Protein AF-A0A9E8A5S6-F1 (afdb_monomer_lite)

Foldseek 3Di:
DQPDPLDDDDDDQLVVQVSSLVVVCVVVVVCPPPGDQDGDDDDADAWPVRDWDFDDDPNDTDTDHPNVPCVPCVVVNVVVSVVVVVCVVVVNDPPDDPDDDDDDDDDDDDDDDDRHDD

pLDDT: mean 71.26, std 20.9, range [26.67, 94.56]

Secondary structure (DSSP, 8-state):
--S---SSS---HHHHHHHHHHHHHTT-GGGTT---S----------TT---EEEEETTEEEEE--TT-HHHHHHHHHHHHHHHHHHHHHT----S----------------------

InterPro domains:
  IPR036188 FAD/NAD(P)-binding domain superfamily [G3DSA:3.50.50.60] (48-79)

Sequence (118 aa):
MFGCRPGTFSLPEHEAAPRLLAMMLKVWPQLAGYKFKHCWSGEGGMTADKVAHMGKRGGIDFAISCNGNSVALITYLGHQSALKLLASRIGLPAEKWSSVREAFSLGGCRHGAEEAQA

Structure (mmCIF, N/CA/C/O backbone):
data_AF-A0A9E8A5S6-F1
#
_entry.id   AF-A0A9E8A5S6-F1
#
loop_
_atom_site.group_PDB
_atom_site.id
_atom_site.type_symbol
_atom_site.label_atom_id
_atom_site.label_alt_id
_atom_site.label_comp_id
_atom_site.label_asym_id
_atom_site.label_entity_id
_atom_site.label_seq_id
_atom_site.pdbx_PDB_ins_code
_atom_site.Cartn_x
_atom_site.Cartn_y
_atom_site.Cartn_z
_atom_site.occupancy
_atom_site.B_iso_or_equiv
_atom_site.auth_seq_id
_atom_site.auth_comp_id
_atom_site.auth_as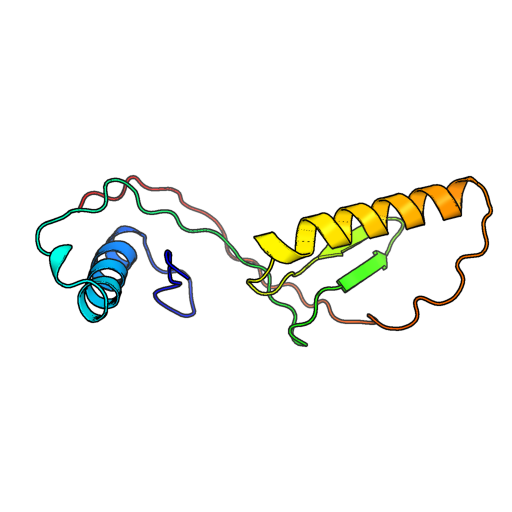ym_id
_atom_site.auth_atom_id
_atom_site.pdbx_PDB_model_num
ATOM 1 N N . MET A 1 1 ? -9.875 -8.473 2.470 1.00 46.12 1 MET A N 1
ATOM 2 C CA . MET A 1 1 ? -8.565 -7.864 2.779 1.00 46.12 1 MET A CA 1
ATOM 3 C C . MET A 1 1 ? -8.719 -7.099 4.087 1.00 46.12 1 MET A C 1
ATOM 5 O O . MET A 1 1 ? -9.701 -6.378 4.222 1.00 46.12 1 MET A O 1
ATOM 9 N N . PHE A 1 2 ? -7.838 -7.320 5.061 1.00 57.25 2 PHE A N 1
ATOM 10 C CA . PHE A 1 2 ? -7.830 -6.598 6.339 1.00 57.25 2 PHE A CA 1
ATOM 11 C C . PHE A 1 2 ? -7.035 -5.300 6.160 1.00 57.25 2 PHE A C 1
ATOM 13 O O . PHE A 1 2 ? -6.019 -5.326 5.473 1.00 57.25 2 PHE A O 1
ATOM 20 N N . GLY A 1 3 ? -7.510 -4.184 6.716 1.00 61.53 3 GLY A N 1
ATOM 21 C CA . GL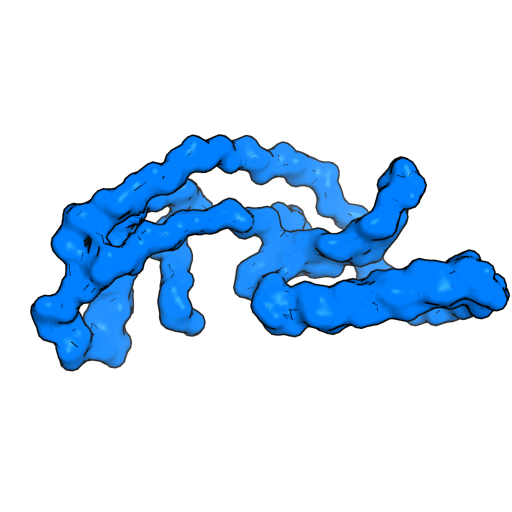Y A 1 3 ? -7.062 -2.837 6.316 1.00 61.53 3 GLY A CA 1
ATOM 22 C C . GLY A 1 3 ? -7.999 -2.188 5.291 1.00 61.53 3 GLY A C 1
ATOM 23 O O . GLY A 1 3 ? -7.556 -1.611 4.306 1.00 61.53 3 GLY A O 1
ATOM 24 N N . CYS A 1 4 ? -9.310 -2.365 5.492 1.00 68.19 4 CYS A N 1
ATOM 25 C CA . CYS A 1 4 ? -10.372 -1.820 4.646 1.00 68.19 4 CYS A CA 1
ATOM 26 C C . CYS A 1 4 ? -10.192 -0.313 4.399 1.00 68.19 4 CYS A C 1
ATOM 28 O O . CYS A 1 4 ? -9.597 0.401 5.197 1.00 68.19 4 CYS A O 1
ATOM 30 N N . ARG A 1 5 ? -10.766 0.178 3.304 1.00 75.81 5 ARG A N 1
ATOM 31 C CA . ARG A 1 5 ? -10.915 1.604 3.031 1.00 75.81 5 ARG A CA 1
ATOM 32 C C . ARG A 1 5 ? -12.285 2.041 3.575 1.00 75.81 5 ARG A C 1
ATOM 34 O O . ARG A 1 5 ? -13.291 1.769 2.917 1.00 75.81 5 ARG A O 1
ATOM 41 N N . PRO A 1 6 ? -12.368 2.655 4.773 1.00 79.50 6 PRO A N 1
ATOM 42 C CA . PRO A 1 6 ? -13.634 2.820 5.495 1.00 79.50 6 PRO A CA 1
ATOM 43 C C . PRO A 1 6 ? -14.592 3.839 4.850 1.00 79.50 6 PRO A C 1
ATOM 45 O O . PRO A 1 6 ? -15.746 3.936 5.263 1.00 79.50 6 PRO A O 1
ATOM 48 N N . GLY A 1 7 ? -14.146 4.575 3.828 1.00 74.94 7 GLY A N 1
ATOM 49 C CA . GLY A 1 7 ? -14.962 5.489 3.024 1.00 74.94 7 GLY A CA 1
ATOM 50 C C . GLY A 1 7 ? -14.304 5.798 1.680 1.00 74.94 7 GLY A C 1
ATOM 51 O O . GLY A 1 7 ? -13.117 5.548 1.540 1.00 74.94 7 GLY A O 1
ATOM 52 N N . THR A 1 8 ? -15.070 6.301 0.691 1.00 70.81 8 THR A N 1
ATOM 53 C CA . THR A 1 8 ? -14.682 6.645 -0.716 1.00 70.81 8 THR A CA 1
ATOM 54 C C . THR A 1 8 ? -13.716 7.800 -0.883 1.00 70.81 8 THR A C 1
ATOM 56 O O . THR A 1 8 ? -12.906 7.793 -1.805 1.00 70.81 8 THR A O 1
ATOM 59 N N . PHE A 1 9 ? -13.715 8.710 0.068 1.00 76.19 9 PHE A N 1
ATOM 60 C CA . PHE A 1 9 ? -12.863 9.882 0.037 1.00 76.19 9 PHE A CA 1
ATOM 61 C C . PHE A 1 9 ? -11.952 9.896 1.252 1.00 76.19 9 PHE A C 1
ATOM 63 O O . PHE A 1 9 ? -12.083 9.044 2.137 1.00 76.19 9 PHE A O 1
ATOM 70 N N . SER A 1 10 ? -11.020 10.846 1.247 1.00 78.25 10 SER A N 1
ATOM 71 C CA . SER A 1 10 ? -10.120 11.058 2.369 1.00 78.25 10 SER A CA 1
ATOM 72 C C . SER A 1 10 ? -10.933 11.259 3.648 1.00 78.25 10 SER A C 1
ATOM 74 O O . SER A 1 10 ? -11.929 11.986 3.661 1.00 78.25 10 SER A O 1
ATOM 76 N N . LEU A 1 11 ? -10.542 10.533 4.688 1.00 83.31 11 LEU A N 1
ATOM 77 C CA . LEU A 1 11 ? -11.189 10.517 5.987 1.00 83.31 11 LEU A CA 1
ATOM 78 C C . LEU A 1 11 ? -10.076 10.641 7.031 1.00 83.31 11 LEU A C 1
ATOM 80 O O . LEU A 1 11 ? -9.142 9.837 6.962 1.00 83.31 11 LEU A O 1
ATOM 84 N N . PRO A 1 12 ? -10.170 11.588 7.981 1.00 87.62 12 PRO A N 1
ATOM 85 C CA . PRO A 1 12 ? -9.184 11.715 9.044 1.00 87.62 12 PRO A CA 1
ATOM 86 C C . PRO A 1 12 ? -9.008 10.402 9.810 1.00 87.62 12 PRO A C 1
ATOM 88 O O . PRO A 1 12 ? -9.972 9.676 10.064 1.00 87.62 12 PRO A O 1
ATOM 91 N N . GLU A 1 13 ? -7.782 10.098 10.220 1.00 88.12 13 GLU A N 1
ATOM 92 C CA . GLU A 1 13 ? -7.415 8.825 10.842 1.00 88.12 13 GLU A CA 1
ATOM 93 C C . GLU A 1 13 ? -8.195 8.567 12.138 1.00 88.12 13 GLU A C 1
ATOM 95 O O . GLU A 1 13 ? -8.625 7.438 12.391 1.00 88.12 13 GLU A O 1
ATOM 100 N N . HIS A 1 14 ? -8.441 9.621 12.922 1.00 87.94 14 HIS A N 1
ATOM 101 C CA . HIS A 1 14 ? -9.212 9.548 14.164 1.00 87.94 14 HIS A CA 1
ATOM 102 C C . HIS A 1 14 ? -10.688 9.173 13.930 1.00 87.94 14 HIS A C 1
ATOM 104 O O . HIS A 1 14 ? -11.306 8.538 14.781 1.00 87.94 14 HIS A O 1
ATOM 110 N N . GLU A 1 15 ? -11.249 9.491 12.759 1.00 89.31 15 GLU A N 1
ATOM 111 C CA . GLU A 1 15 ? -12.584 9.038 12.349 1.00 89.31 15 GLU A CA 1
ATOM 112 C C . GLU A 1 15 ? -12.553 7.670 11.654 1.00 89.31 15 GLU A C 1
ATOM 114 O O . GLU A 1 15 ? -13.516 6.898 11.724 1.00 89.31 15 GLU A O 1
ATOM 119 N N . ALA A 1 16 ? -11.457 7.356 10.960 1.00 88.94 16 ALA A N 1
ATOM 120 C CA . ALA A 1 16 ? -11.276 6.106 10.236 1.00 88.94 16 ALA A CA 1
ATOM 121 C C . ALA A 1 16 ? -11.131 4.910 11.183 1.00 88.94 16 ALA A C 1
ATOM 123 O O . ALA A 1 16 ? -11.774 3.878 10.969 1.00 88.94 16 ALA A O 1
ATOM 124 N N . ALA A 1 17 ? -10.337 5.049 12.247 1.00 89.19 17 ALA A N 1
ATOM 125 C CA . ALA A 1 17 ? -10.044 3.970 13.185 1.00 89.19 17 ALA A CA 1
ATOM 126 C C . ALA A 1 17 ? -11.309 3.369 13.848 1.00 89.19 17 ALA A C 1
ATOM 128 O O . ALA A 1 17 ? -11.486 2.148 13.767 1.00 89.19 17 ALA A O 1
ATOM 129 N N . PRO A 1 18 ? -12.258 4.153 14.403 1.00 89.69 18 PRO A N 1
ATOM 130 C CA . PRO A 1 18 ? -13.504 3.604 14.948 1.00 89.69 18 PRO A CA 1
ATOM 131 C C . PRO A 1 18 ? -14.360 2.883 13.899 1.00 89.69 18 PRO A C 1
ATOM 133 O O . PRO A 1 18 ? -14.932 1.825 14.173 1.00 89.69 18 PRO A O 1
ATOM 136 N N . ARG A 1 19 ? -14.426 3.414 12.669 1.00 90.19 19 ARG A N 1
ATOM 137 C CA . ARG A 1 19 ? -15.184 2.793 11.568 1.00 90.19 19 ARG A CA 1
ATOM 138 C C . ARG A 1 19 ? -14.574 1.459 11.152 1.00 90.19 19 ARG A C 1
ATOM 140 O O . ARG A 1 19 ? -15.309 0.500 10.916 1.00 90.19 19 ARG A O 1
ATOM 147 N N . LEU A 1 20 ? -13.246 1.382 11.094 1.00 89.56 20 LEU A N 1
ATOM 148 C CA . LEU A 1 20 ? -12.524 0.145 10.806 1.00 89.56 20 LEU A CA 1
ATOM 149 C C . LEU A 1 20 ? -12.774 -0.911 11.876 1.00 89.56 20 LEU A C 1
ATOM 151 O O . LEU A 1 20 ? -13.082 -2.052 11.530 1.00 89.56 20 LEU A O 1
ATOM 155 N N . LEU A 1 21 ? -12.727 -0.530 13.154 1.00 89.81 21 LEU A N 1
ATOM 156 C CA . LEU A 1 21 ? -13.007 -1.448 14.254 1.00 89.81 21 LEU A CA 1
ATOM 157 C C . LEU A 1 21 ? -14.441 -1.982 14.162 1.00 89.81 21 LEU A C 1
ATOM 159 O O . LEU A 1 21 ? -14.648 -3.191 14.219 1.00 89.81 21 LEU A O 1
ATOM 163 N N . ALA A 1 22 ? -15.425 -1.112 13.914 1.00 90.50 22 ALA A N 1
ATOM 164 C CA . ALA A 1 22 ? -16.819 -1.518 13.742 1.00 90.50 22 ALA A CA 1
ATOM 165 C C . ALA A 1 22 ? -17.021 -2.493 12.567 1.00 90.50 22 ALA A C 1
ATOM 167 O O . ALA A 1 22 ? -17.832 -3.414 12.657 1.00 90.50 22 ALA A O 1
ATOM 168 N N . MET A 1 23 ? -16.290 -2.323 11.460 1.00 90.12 23 MET A N 1
ATOM 169 C CA . MET A 1 23 ? -16.315 -3.272 10.341 1.00 90.12 23 MET A CA 1
ATOM 170 C C . MET A 1 23 ? -15.635 -4.599 10.693 1.00 90.12 23 MET A C 1
ATOM 172 O O . MET A 1 23 ? -16.146 -5.655 10.329 1.00 90.12 23 MET A O 1
ATOM 176 N N . MET A 1 24 ? -14.512 -4.560 11.412 1.00 90.50 24 MET A N 1
ATOM 177 C CA . MET A 1 24 ? -13.779 -5.759 11.822 1.00 90.50 24 MET A CA 1
ATOM 178 C C . MET A 1 24 ? -14.561 -6.590 12.835 1.00 90.50 24 MET A C 1
ATOM 180 O O . MET A 1 24 ? -14.601 -7.807 12.690 1.00 90.50 24 MET A O 1
ATOM 184 N N . LEU A 1 25 ? -15.254 -5.963 13.789 1.00 92.00 25 LEU A N 1
ATOM 185 C CA . LEU A 1 25 ? -16.078 -6.655 14.788 1.00 92.00 25 LEU A CA 1
ATOM 186 C C . LEU A 1 25 ? -17.242 -7.445 14.177 1.00 92.00 25 LEU A C 1
ATOM 188 O O . LEU A 1 25 ? -17.670 -8.436 14.762 1.00 92.00 25 LEU A O 1
ATOM 192 N N . LYS A 1 26 ? -17.722 -7.065 12.982 1.00 92.00 26 LYS A N 1
ATOM 193 C CA . LYS A 1 26 ? -18.731 -7.848 12.240 1.00 92.00 26 LYS A CA 1
ATOM 194 C C . LYS A 1 26 ? -18.212 -9.217 11.798 1.00 92.00 26 LYS A C 1
ATOM 196 O O . LYS A 1 26 ? -19.017 -10.105 11.545 1.00 92.00 26 LYS A O 1
ATOM 201 N N . VAL A 1 27 ? -16.895 -9.371 11.666 1.00 92.00 27 VAL A N 1
ATOM 202 C CA . VAL A 1 27 ? -16.250 -10.609 11.205 1.00 92.00 27 VAL A CA 1
ATOM 203 C C . VAL A 1 27 ? -15.484 -11.298 12.339 1.00 92.00 27 VAL A C 1
ATOM 205 O O . VAL A 1 27 ? -15.522 -12.521 12.438 1.00 92.00 27 VAL A O 1
ATOM 208 N N . TRP A 1 28 ? -14.847 -10.528 13.227 1.00 91.69 28 TRP A N 1
ATOM 209 C CA . TRP A 1 28 ? -14.103 -11.010 14.397 1.00 91.69 28 TRP A CA 1
ATOM 210 C C . TRP A 1 28 ? -14.579 -10.334 15.687 1.00 91.69 28 TRP A C 1
ATOM 212 O O . TRP A 1 28 ? -13.942 -9.389 16.164 1.00 91.69 28 TRP A O 1
ATOM 222 N N . PRO A 1 29 ? -15.670 -10.829 16.295 1.00 93.69 29 PRO A N 1
ATOM 223 C CA . PRO A 1 29 ? -16.180 -10.303 17.559 1.00 93.69 29 PRO A CA 1
ATOM 224 C C . PRO A 1 29 ? -15.160 -10.358 18.705 1.00 93.69 29 PRO A C 1
ATOM 226 O O . PRO A 1 29 ? -15.193 -9.516 19.596 1.00 93.69 29 PRO A O 1
ATOM 229 N N . GLN A 1 30 ? -14.211 -11.302 18.667 1.00 94.56 30 GLN A N 1
ATOM 230 C CA . GLN A 1 30 ? -13.151 -11.438 19.673 1.00 94.56 30 GLN A CA 1
ATOM 231 C C . GLN A 1 30 ? -12.191 -10.240 19.742 1.00 94.56 30 GLN A C 1
ATOM 233 O O . GLN A 1 30 ? -11.408 -10.143 20.679 1.00 94.56 30 GLN A O 1
ATOM 238 N N . LEU A 1 31 ? -12.234 -9.330 18.763 1.00 91.75 31 LEU A N 1
ATOM 239 C CA . LEU A 1 31 ? -11.461 -8.087 18.789 1.00 91.75 31 LEU A CA 1
ATOM 240 C C . LEU A 1 31 ? -12.117 -6.995 19.652 1.00 91.75 31 LEU A C 1
ATOM 242 O O . LEU A 1 31 ? -11.587 -5.887 19.742 1.00 91.75 31 LEU A O 1
ATOM 246 N N . ALA A 1 32 ? -13.256 -7.276 20.292 1.00 92.88 32 ALA A N 1
ATOM 247 C CA . ALA A 1 32 ? -13.894 -6.341 21.208 1.00 92.88 32 ALA A CA 1
ATOM 248 C C . ALA A 1 32 ? -12.939 -5.952 22.350 1.00 92.88 32 ALA A C 1
ATOM 250 O O . ALA A 1 32 ? -12.315 -6.802 22.977 1.00 92.88 32 ALA A O 1
ATOM 251 N N . GLY A 1 33 ? -12.825 -4.647 22.608 1.00 89.94 33 GLY A N 1
ATOM 252 C CA . GLY A 1 33 ? -11.947 -4.093 23.644 1.00 89.94 33 GLY A CA 1
ATOM 253 C C . GLY A 1 33 ? -10.500 -3.837 23.206 1.00 89.94 33 GLY A C 1
ATOM 254 O O . GLY A 1 33 ? -9.771 -3.167 23.935 1.00 89.94 33 GLY A O 1
ATOM 255 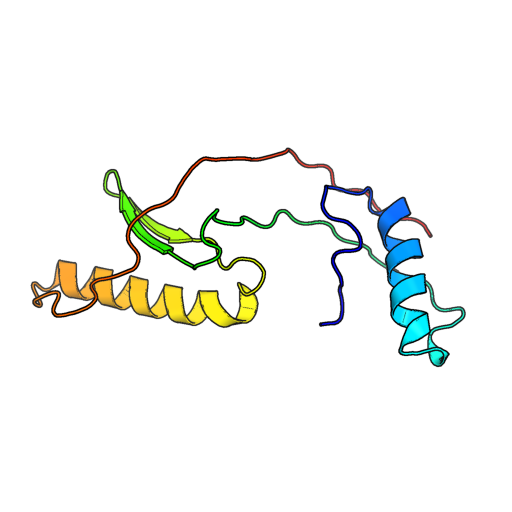N N . TYR A 1 34 ? -10.084 -4.287 22.017 1.00 90.62 34 TYR A N 1
ATOM 256 C CA . TYR A 1 34 ? -8.778 -3.928 21.463 1.00 90.62 34 TYR A CA 1
ATOM 257 C C . TYR A 1 34 ? -8.808 -2.536 20.822 1.00 90.62 34 TYR A C 1
ATOM 259 O O . TYR A 1 34 ? -9.763 -2.166 20.137 1.00 90.62 34 TYR A O 1
ATOM 267 N N . LYS A 1 35 ? -7.725 -1.776 21.020 1.00 86.12 35 LYS A N 1
ATOM 268 C CA . LYS A 1 35 ? -7.506 -0.455 20.416 1.00 86.12 35 LYS A CA 1
ATOM 269 C C . LYS A 1 35 ? -6.485 -0.538 19.287 1.00 86.12 35 LYS A C 1
ATOM 271 O O . LYS A 1 35 ? -5.514 -1.293 19.378 1.00 86.12 35 LYS A O 1
ATOM 276 N N . PHE A 1 36 ? -6.673 0.258 18.237 1.00 86.00 36 PHE A N 1
ATOM 277 C CA . PHE A 1 36 ? -5.639 0.420 17.219 1.00 86.00 36 PHE A CA 1
ATOM 278 C C . PHE A 1 36 ? -4.508 1.277 17.774 1.00 86.00 36 PHE A C 1
ATOM 280 O O . PHE A 1 36 ? -4.729 2.410 18.177 1.00 86.00 36 PHE A O 1
ATOM 287 N N . LYS A 1 37 ? -3.281 0.752 17.752 1.00 87.62 37 LYS A N 1
ATOM 288 C CA . LYS A 1 37 ? -2.096 1.536 18.123 1.00 87.62 37 LYS A CA 1
ATOM 289 C C . LYS A 1 37 ? -1.737 2.577 17.057 1.00 87.62 37 LYS A C 1
ATOM 291 O O . LYS A 1 37 ? -1.169 3.614 17.370 1.00 87.62 37 LYS A O 1
ATOM 296 N N . HIS A 1 38 ? -2.026 2.269 15.794 1.00 87.38 38 HIS A N 1
ATOM 297 C CA . HIS A 1 38 ? -1.674 3.107 14.658 1.00 87.38 38 HIS A CA 1
ATOM 298 C C . HIS A 1 38 ? -2.767 3.042 13.590 1.00 87.38 38 HIS A C 1
ATOM 300 O O . HIS A 1 38 ? -3.295 1.966 13.304 1.00 87.38 38 HIS A O 1
ATOM 306 N N . CYS A 1 39 ? -3.052 4.182 12.968 1.00 86.75 39 CYS A N 1
ATOM 307 C CA . CYS A 1 39 ? -3.916 4.312 11.801 1.00 86.75 39 CYS A CA 1
ATOM 308 C C . CYS A 1 39 ? -3.170 5.138 10.752 1.00 86.75 39 CYS A C 1
ATOM 310 O O . CYS A 1 39 ? -2.474 6.087 11.095 1.00 86.75 39 CYS A O 1
ATOM 312 N N . TRP A 1 40 ? -3.256 4.714 9.495 1.00 85.31 40 TRP A N 1
ATOM 313 C CA . TRP A 1 40 ? -2.454 5.242 8.401 1.00 85.31 40 TRP A CA 1
ATOM 314 C C . TRP A 1 40 ? -3.407 5.507 7.245 1.00 85.31 40 TRP A C 1
ATOM 316 O O . TRP A 1 40 ? -4.244 4.655 6.932 1.00 85.31 40 TRP A O 1
ATOM 326 N N . SER A 1 41 ? -3.269 6.658 6.603 1.00 82.62 41 SER A N 1
ATOM 327 C CA . SER A 1 41 ? -3.896 6.934 5.319 1.00 82.62 41 SER A CA 1
ATOM 328 C C . SER A 1 41 ? -2.850 6.892 4.209 1.00 82.62 41 SER A C 1
ATOM 330 O O . SER A 1 41 ? -1.639 6.931 4.436 1.00 82.62 41 SER A O 1
ATOM 332 N N . GLY A 1 42 ? -3.325 6.740 2.981 1.00 76.94 42 GLY A N 1
ATOM 333 C CA . GLY A 1 42 ? -2.476 6.734 1.807 1.00 76.94 42 GLY A CA 1
ATOM 334 C C . GLY A 1 42 ? -3.307 6.987 0.567 1.00 76.94 42 GLY A C 1
ATOM 335 O O . GLY A 1 42 ? -4.464 6.571 0.481 1.00 76.94 42 GLY A O 1
ATOM 336 N N . GLU A 1 43 ? -2.699 7.663 -0.398 1.00 73.81 43 GLU A N 1
ATOM 337 C CA . GLU A 1 43 ? -3.352 7.963 -1.662 1.00 73.81 43 GLU A CA 1
ATOM 338 C C . GLU A 1 43 ? -3.192 6.798 -2.636 1.00 73.81 43 GLU A C 1
ATOM 340 O O . GLU A 1 43 ? -2.094 6.294 -2.893 1.00 73.81 43 GLU A O 1
ATOM 345 N N . GLY A 1 44 ? -4.321 6.366 -3.190 1.00 73.06 44 GLY A N 1
ATOM 346 C CA . GLY A 1 44 ? -4.380 5.337 -4.215 1.00 73.06 44 GLY A CA 1
ATOM 347 C C . GLY A 1 44 ? -4.795 5.947 -5.543 1.00 73.06 44 GLY A C 1
ATOM 348 O O . GLY A 1 44 ? -5.914 6.433 -5.680 1.00 73.06 44 GLY A O 1
ATOM 349 N N . GLY A 1 45 ? -3.923 5.878 -6.547 1.00 74.50 45 GLY A N 1
ATOM 350 C CA . GLY A 1 45 ? -4.299 6.228 -7.914 1.00 74.50 45 GLY A CA 1
ATOM 351 C C . GLY A 1 45 ? -5.266 5.195 -8.497 1.00 74.50 45 GLY A C 1
ATOM 352 O O . GLY A 1 45 ? -4.969 3.996 -8.484 1.00 74.50 45 GLY A O 1
ATOM 353 N N . MET A 1 46 ? -6.398 5.665 -9.029 1.00 76.44 46 MET A N 1
ATOM 354 C CA . MET A 1 46 ? -7.319 4.857 -9.827 1.00 76.44 46 MET A CA 1
ATOM 355 C C . MET A 1 46 ? -7.436 5.405 -11.249 1.00 76.44 46 MET A C 1
ATOM 357 O O . MET A 1 46 ? -7.674 6.598 -11.434 1.00 76.44 46 MET A O 1
ATOM 361 N N . THR A 1 47 ? -7.289 4.547 -12.258 1.00 77.19 47 THR A N 1
ATOM 362 C CA . THR A 1 47 ? -7.629 4.897 -13.643 1.00 77.19 47 THR A CA 1
ATOM 363 C C . THR A 1 47 ? -9.128 4.782 -13.881 1.00 77.19 47 THR A C 1
ATOM 365 O O . THR A 1 47 ? -9.818 3.978 -13.253 1.00 77.19 47 THR A O 1
ATOM 368 N N . ALA A 1 48 ? -9.640 5.575 -14.826 1.00 81.12 48 ALA A N 1
ATOM 369 C CA . ALA A 1 48 ? -11.058 5.564 -15.187 1.00 81.12 48 ALA A CA 1
ATOM 370 C C . ALA A 1 48 ? -11.526 4.186 -15.688 1.00 81.12 48 ALA A C 1
ATOM 372 O O . ALA A 1 48 ? -12.635 3.753 -15.377 1.00 81.12 48 ALA A O 1
ATOM 373 N N . ASP A 1 49 ? -10.661 3.483 -16.419 1.00 83.19 49 ASP A N 1
ATOM 374 C CA . ASP A 1 49 ? -10.920 2.144 -16.947 1.00 83.19 49 ASP A CA 1
ATOM 375 C C . ASP A 1 49 ? -10.673 1.020 -15.930 1.00 83.19 49 ASP A C 1
ATOM 377 O O . ASP A 1 49 ? -11.010 -0.131 -16.193 1.00 83.19 49 ASP A O 1
ATOM 381 N N . LYS A 1 50 ? -10.123 1.346 -14.752 1.00 78.50 50 LYS A N 1
ATOM 382 C CA . LYS A 1 50 ? -9.799 0.403 -13.673 1.00 78.50 50 LYS A CA 1
ATOM 383 C C . LYS A 1 50 ? -8.822 -0.704 -14.087 1.00 78.50 50 LYS A C 1
ATOM 385 O O . LYS A 1 50 ? -8.713 -1.716 -13.391 1.00 78.50 50 LYS A O 1
ATOM 390 N N . VAL A 1 51 ? -8.029 -0.486 -15.135 1.00 79.88 51 VAL A N 1
ATOM 391 C CA . VAL A 1 51 ? -6.946 -1.384 -15.567 1.00 79.88 51 VAL A CA 1
ATOM 392 C C . VAL A 1 51 ? -5.580 -0.764 -15.259 1.00 79.88 51 VAL A C 1
ATOM 394 O O . VAL A 1 51 ? -5.446 0.454 -15.184 1.00 79.88 51 VAL A O 1
ATOM 397 N N . ALA A 1 52 ? -4.560 -1.591 -15.027 1.00 78.12 52 ALA A N 1
ATOM 398 C CA . ALA A 1 52 ? -3.193 -1.106 -14.862 1.00 78.12 52 ALA A CA 1
ATOM 399 C C . ALA A 1 52 ? -2.543 -0.813 -16.211 1.00 78.12 52 ALA A C 1
ATOM 401 O O . ALA A 1 52 ? -2.677 -1.600 -17.146 1.00 78.12 52 ALA A O 1
ATOM 402 N N . HIS A 1 53 ? -1.785 0.279 -16.293 1.00 79.06 53 HIS A N 1
ATOM 403 C CA . HIS A 1 53 ? -1.174 0.719 -17.548 1.00 79.06 53 HIS A CA 1
ATOM 404 C C . HIS A 1 53 ? 0.342 0.688 -17.477 1.00 79.06 53 HIS A C 1
ATOM 406 O O . HIS A 1 53 ? 0.934 1.079 -16.474 1.00 79.06 53 HIS A O 1
ATOM 412 N N . MET A 1 54 ? 0.971 0.282 -18.579 1.00 82.88 54 MET A N 1
ATOM 413 C CA . MET A 1 54 ? 2.416 0.345 -18.779 1.00 82.88 54 MET A CA 1
ATOM 414 C C . MET A 1 54 ? 2.703 0.894 -20.177 1.00 82.88 54 MET A C 1
ATOM 416 O O . MET A 1 54 ? 2.102 0.457 -21.158 1.00 82.88 54 MET A O 1
ATOM 420 N N . GLY A 1 55 ? 3.626 1.843 -20.303 1.00 81.56 55 GLY A N 1
ATOM 421 C CA . GLY A 1 55 ? 3.833 2.543 -21.566 1.00 81.56 55 GLY A CA 1
ATOM 422 C C . GLY A 1 55 ? 5.006 3.509 -21.551 1.00 81.56 55 GLY A C 1
ATOM 423 O O . GLY A 1 55 ? 5.825 3.489 -20.641 1.00 81.56 55 GLY A O 1
ATOM 424 N N . LYS A 1 56 ? 5.081 4.345 -22.591 1.00 82.94 56 LYS A N 1
ATOM 425 C CA . LYS A 1 56 ? 6.063 5.425 -22.711 1.00 82.94 56 LYS A CA 1
ATOM 426 C C . LYS A 1 56 ? 5.356 6.715 -23.104 1.00 82.94 56 LYS A C 1
ATOM 428 O O . LYS A 1 56 ? 4.548 6.706 -24.030 1.00 82.94 56 LYS A O 1
ATOM 433 N N . ARG A 1 57 ? 5.649 7.823 -22.424 1.00 81.25 57 ARG A N 1
ATOM 434 C CA . ARG A 1 57 ? 5.099 9.150 -22.739 1.00 81.25 57 ARG A CA 1
ATOM 435 C C . ARG A 1 57 ? 6.145 10.220 -22.461 1.00 81.25 57 ARG A C 1
ATOM 437 O O . ARG A 1 57 ? 6.742 10.228 -21.395 1.00 81.25 57 ARG A O 1
ATOM 444 N N . GLY A 1 58 ? 6.391 11.104 -23.430 1.00 83.69 58 GLY A N 1
ATOM 445 C CA . GLY A 1 58 ? 7.362 12.197 -23.269 1.00 83.69 58 GLY A CA 1
ATOM 446 C C . GLY A 1 58 ? 8.784 11.723 -22.940 1.00 83.69 58 GLY A C 1
ATOM 447 O O . GLY A 1 58 ? 9.480 12.369 -22.171 1.00 83.69 58 GLY A O 1
ATOM 448 N N . GLY A 1 59 ? 9.192 10.561 -23.458 1.00 84.12 59 GLY A N 1
ATOM 449 C CA . GLY A 1 59 ? 10.497 9.967 -23.147 1.00 84.12 59 GLY A CA 1
ATOM 450 C C . GLY A 1 59 ? 10.554 9.162 -21.843 1.00 84.12 59 GLY A C 1
ATOM 451 O O . GLY A 1 59 ? 11.553 8.486 -21.626 1.00 84.12 59 GLY A O 1
ATOM 452 N N . ILE A 1 60 ? 9.493 9.162 -21.031 1.00 84.94 60 ILE A N 1
ATOM 453 C CA . ILE A 1 60 ? 9.429 8.464 -19.741 1.00 84.94 60 ILE A CA 1
ATOM 454 C C . ILE A 1 60 ? 8.690 7.136 -19.908 1.00 84.94 60 ILE A C 1
ATOM 456 O O . ILE A 1 60 ? 7.541 7.122 -20.357 1.00 84.94 60 ILE A O 1
ATOM 460 N N . ASP A 1 61 ? 9.335 6.032 -19.537 1.00 84.06 61 ASP A N 1
ATOM 461 C CA . ASP A 1 61 ? 8.691 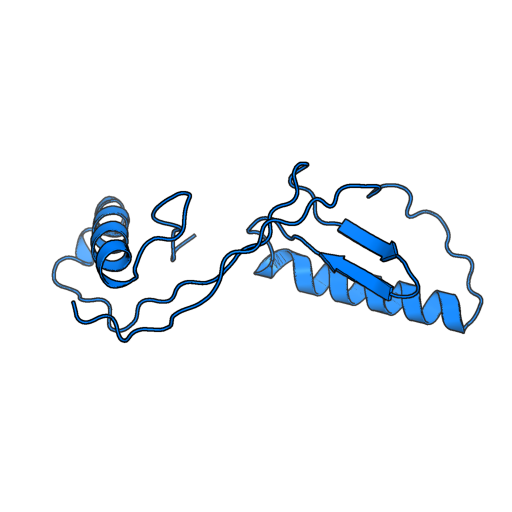4.729 -19.373 1.00 84.06 61 ASP A CA 1
ATOM 462 C C . ASP A 1 61 ? 7.970 4.675 -18.019 1.00 84.06 61 ASP A C 1
ATOM 464 O O . ASP A 1 61 ? 8.516 5.080 -16.993 1.00 84.06 61 ASP A O 1
ATOM 468 N N . PHE A 1 62 ? 6.726 4.205 -18.015 1.00 84.38 62 PHE A N 1
ATOM 469 C CA . PHE A 1 62 ? 5.877 4.186 -16.828 1.00 84.38 62 PHE A CA 1
ATOM 470 C C . PHE A 1 62 ? 5.146 2.855 -16.681 1.00 84.38 62 PHE A C 1
ATOM 472 O O . PHE A 1 62 ? 4.772 2.226 -17.671 1.00 84.38 62 PHE A O 1
ATOM 479 N N . ALA A 1 63 ? 4.877 2.487 -15.431 1.00 85.56 63 ALA A N 1
ATOM 480 C CA . ALA A 1 63 ? 3.900 1.485 -15.030 1.00 85.56 63 ALA A CA 1
ATOM 481 C C . ALA A 1 63 ? 3.091 2.068 -13.861 1.00 85.56 63 ALA A C 1
ATOM 483 O O . ALA A 1 63 ? 3.674 2.528 -12.881 1.00 85.56 63 ALA A O 1
ATOM 484 N N . ILE A 1 64 ? 1.766 2.133 -13.989 1.00 79.44 64 ILE A N 1
ATOM 485 C CA . ILE A 1 64 ? 0.898 2.937 -13.114 1.00 79.44 64 ILE A CA 1
ATOM 486 C C . ILE A 1 64 ? -0.368 2.186 -12.692 1.00 79.44 64 ILE A C 1
ATOM 488 O O . ILE A 1 64 ? -0.766 1.197 -13.311 1.00 79.44 64 ILE A O 1
ATOM 492 N N . SER A 1 65 ? -1.042 2.766 -11.693 1.00 67.00 65 SER A N 1
ATOM 493 C CA . SER A 1 65 ? -2.461 2.562 -11.387 1.00 67.00 65 SER A CA 1
ATOM 494 C C . SER A 1 65 ? -2.856 1.103 -11.273 1.00 67.00 65 SER A C 1
ATOM 496 O O . SER A 1 65 ? -3.579 0.547 -12.087 1.00 67.00 65 SER A O 1
ATOM 498 N N . CYS A 1 66 ? -2.404 0.470 -10.202 1.00 67.25 66 CYS A N 1
ATOM 499 C CA . CYS A 1 66 ? -2.838 -0.882 -9.897 1.00 67.25 66 CYS A CA 1
ATOM 500 C C . CYS A 1 66 ? -4.232 -0.934 -9.245 1.00 67.25 66 CYS A C 1
ATOM 502 O O . CYS A 1 66 ? -4.615 -2.000 -8.791 1.00 67.25 66 CYS A O 1
ATOM 504 N N . ASN A 1 67 ? -4.977 0.179 -9.165 1.00 74.62 67 ASN A N 1
ATOM 505 C CA . ASN A 1 67 ? -6.401 0.244 -8.795 1.00 74.62 67 ASN A CA 1
ATOM 506 C C . ASN A 1 67 ? -6.781 -0.568 -7.538 1.00 74.62 67 ASN A C 1
ATOM 508 O O . ASN A 1 67 ? -7.754 -1.317 -7.535 1.00 74.62 67 ASN A O 1
ATOM 512 N N . GLY A 1 68 ? -5.980 -0.456 -6.473 1.00 73.44 68 GLY A N 1
ATOM 513 C CA . GLY A 1 68 ? -6.167 -1.219 -5.228 1.00 73.44 68 GLY A CA 1
ATOM 514 C C . GLY A 1 68 ? -5.570 -2.636 -5.225 1.00 73.44 68 GLY A C 1
ATOM 515 O O . GLY A 1 68 ? -5.648 -3.330 -4.219 1.00 73.44 68 GLY A O 1
ATOM 516 N N . ASN A 1 69 ? -4.928 -3.048 -6.316 1.00 74.38 69 ASN A N 1
ATOM 517 C CA . ASN A 1 69 ? -4.250 -4.332 -6.507 1.00 74.38 69 ASN A CA 1
ATOM 518 C C . ASN A 1 69 ? -2.718 -4.179 -6.644 1.00 74.38 69 ASN A C 1
ATOM 520 O O . ASN A 1 69 ? -2.042 -5.028 -7.226 1.00 74.38 69 ASN A O 1
ATOM 524 N N . SER A 1 70 ? -2.155 -3.068 -6.150 1.00 74.31 70 SER A N 1
ATOM 525 C CA . SER A 1 70 ? -0.730 -2.723 -6.309 1.00 74.31 70 SER A CA 1
ATOM 526 C C . SER A 1 70 ? 0.200 -3.774 -5.751 1.00 74.31 70 SER A C 1
ATOM 528 O O . SER A 1 70 ? 1.109 -4.192 -6.455 1.00 74.31 70 SER A O 1
ATOM 530 N N . VAL A 1 71 ? -0.056 -4.247 -4.536 1.00 78.00 71 VAL A N 1
ATOM 531 C CA . VAL A 1 71 ? 0.809 -5.228 -3.872 1.00 78.00 71 VAL A CA 1
ATOM 532 C C . VAL A 1 71 ? 0.995 -6.485 -4.726 1.00 78.00 71 VAL A C 1
ATOM 534 O O . VAL A 1 71 ? 2.105 -6.999 -4.819 1.00 78.00 71 VAL A O 1
ATOM 537 N N . ALA A 1 72 ? -0.061 -6.948 -5.398 1.00 79.31 72 ALA A N 1
ATOM 538 C CA . ALA A 1 72 ? 0.020 -8.120 -6.263 1.00 79.31 72 ALA A CA 1
ATOM 539 C C . ALA A 1 72 ? 0.639 -7.801 -7.635 1.00 79.31 72 ALA A C 1
ATOM 541 O O . ALA A 1 72 ? 1.425 -8.584 -8.164 1.00 79.31 72 ALA A O 1
ATOM 542 N N . LEU A 1 73 ? 0.277 -6.663 -8.231 1.00 80.94 73 LEU A N 1
ATOM 543 C CA . LEU A 1 73 ? 0.541 -6.400 -9.644 1.00 80.94 73 LEU A CA 1
ATOM 544 C C . LEU A 1 73 ? 1.858 -5.654 -9.905 1.00 80.94 73 LEU A C 1
ATOM 546 O O . LEU A 1 73 ? 2.448 -5.801 -10.977 1.00 80.94 73 LEU A O 1
ATOM 550 N N . ILE A 1 74 ? 2.344 -4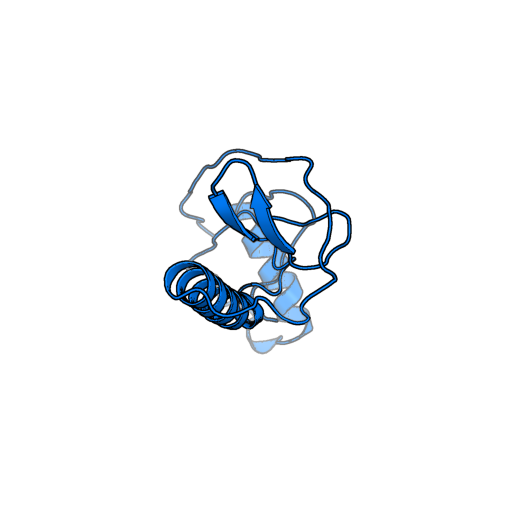.867 -8.943 1.00 84.06 74 ILE A N 1
ATOM 551 C CA . ILE A 1 74 ? 3.463 -3.946 -9.170 1.00 84.06 74 ILE A CA 1
ATOM 552 C C . ILE A 1 74 ? 4.789 -4.671 -9.413 1.00 84.06 74 ILE A C 1
ATOM 554 O O . ILE A 1 74 ? 5.584 -4.226 -10.236 1.00 84.06 74 ILE A O 1
ATOM 558 N N . THR A 1 75 ? 4.999 -5.829 -8.783 1.00 86.06 75 THR A N 1
ATOM 559 C CA . THR A 1 75 ? 6.193 -6.658 -9.004 1.00 86.06 75 THR A CA 1
ATOM 560 C C . THR A 1 75 ? 6.234 -7.201 -10.431 1.00 86.06 75 THR A C 1
ATOM 562 O O . THR A 1 75 ? 7.265 -7.119 -11.100 1.00 86.06 75 THR A O 1
ATOM 565 N N . TYR A 1 76 ? 5.100 -7.700 -10.933 1.00 84.62 76 TYR A N 1
ATOM 566 C CA . TYR A 1 76 ? 4.985 -8.177 -12.311 1.00 84.62 76 TYR A CA 1
ATOM 567 C C . TYR A 1 76 ? 5.206 -7.041 -13.317 1.00 84.62 76 TYR A C 1
ATOM 569 O O . TYR A 1 76 ? 6.006 -7.181 -14.242 1.00 84.62 76 TYR A O 1
ATOM 577 N N . LEU A 1 77 ? 4.556 -5.892 -13.112 1.00 84.50 77 LEU A N 1
ATOM 578 C CA . LEU A 1 77 ? 4.718 -4.730 -13.987 1.00 84.50 77 LEU A CA 1
ATOM 579 C C . LEU A 1 77 ? 6.150 -4.183 -13.974 1.00 84.50 77 LEU A C 1
ATOM 581 O O . LEU A 1 77 ? 6.659 -3.798 -15.025 1.00 84.50 77 LEU A O 1
ATOM 585 N N . GLY A 1 78 ? 6.818 -4.187 -12.818 1.00 85.94 78 GLY A N 1
ATOM 586 C CA . GLY A 1 78 ? 8.224 -3.806 -12.702 1.00 85.94 78 GLY A CA 1
ATOM 587 C C . GLY A 1 78 ? 9.132 -4.735 -13.506 1.00 85.94 78 GLY A C 1
ATOM 588 O O . GLY A 1 78 ? 9.980 -4.267 -14.266 1.00 85.94 78 GLY A O 1
ATOM 589 N N . HIS A 1 79 ? 8.897 -6.047 -13.418 1.00 85.62 79 HIS A N 1
ATOM 590 C CA . HIS A 1 79 ? 9.631 -7.037 -14.203 1.00 85.62 79 HIS A CA 1
ATOM 591 C C . HIS A 1 79 ? 9.431 -6.839 -15.716 1.00 85.62 79 HIS A C 1
ATOM 593 O O . HIS A 1 79 ? 10.408 -6.738 -16.458 1.00 85.62 79 HIS A O 1
ATOM 599 N N . GLN A 1 80 ? 8.182 -6.700 -16.175 1.00 84.44 80 GLN A N 1
ATOM 600 C CA . GLN A 1 80 ? 7.878 -6.446 -17.591 1.00 84.44 80 GLN A CA 1
ATOM 601 C C . GLN A 1 80 ? 8.471 -5.118 -18.090 1.00 84.44 80 GLN A C 1
ATOM 603 O O . GLN A 1 80 ? 9.003 -5.052 -19.200 1.00 84.44 80 GLN A O 1
ATOM 608 N N . SER A 1 81 ? 8.451 -4.070 -17.259 1.00 86.19 81 SER A N 1
ATOM 609 C CA . SER A 1 81 ? 9.076 -2.780 -17.580 1.00 86.19 81 SER A CA 1
ATOM 610 C C . SER A 1 81 ? 10.585 -2.924 -17.786 1.00 86.19 81 SER A C 1
ATOM 612 O O . SER A 1 81 ? 11.127 -2.407 -18.762 1.00 86.19 81 SER A O 1
ATOM 614 N N . ALA A 1 82 ? 11.265 -3.671 -16.911 1.00 86.81 82 ALA A N 1
ATOM 615 C CA . ALA A 1 82 ? 12.700 -3.914 -17.029 1.00 86.81 82 ALA A CA 1
ATOM 616 C C . ALA A 1 82 ? 13.051 -4.681 -18.315 1.00 86.81 82 ALA A C 1
ATOM 618 O O . ALA A 1 82 ? 13.963 -4.278 -19.039 1.00 86.81 82 ALA A O 1
ATOM 619 N N . LEU A 1 83 ? 12.294 -5.736 -18.643 1.00 84.25 83 LEU A N 1
ATOM 620 C CA . LEU A 1 83 ? 12.476 -6.489 -19.888 1.00 84.25 83 LEU A CA 1
ATOM 621 C C . LEU A 1 83 ? 12.315 -5.594 -21.122 1.00 84.25 83 LEU A C 1
ATOM 623 O O . LEU A 1 83 ? 13.136 -5.650 -22.036 1.00 84.25 83 LEU A O 1
ATOM 627 N N . LYS A 1 84 ? 11.304 -4.719 -21.129 1.00 79.12 84 LYS A N 1
ATOM 628 C CA . LYS A 1 84 ? 11.058 -3.780 -22.229 1.00 79.12 84 LYS A CA 1
ATOM 629 C C . LYS A 1 84 ? 12.202 -2.779 -22.408 1.00 79.12 84 LYS A C 1
ATOM 631 O O . LYS A 1 84 ? 12.627 -2.525 -23.536 1.00 79.12 84 LYS A O 1
ATOM 636 N N . LEU A 1 85 ? 12.719 -2.238 -21.306 1.00 83.50 85 LEU A N 1
ATOM 637 C CA . LEU A 1 85 ? 13.861 -1.322 -21.324 1.00 83.50 85 LEU A CA 1
ATOM 638 C C . LEU A 1 85 ? 15.125 -2.003 -21.858 1.00 83.50 85 LEU A C 1
ATOM 640 O O . LEU A 1 85 ? 15.844 -1.410 -22.661 1.00 83.50 85 LEU A O 1
ATOM 644 N N . LEU A 1 86 ? 15.386 -3.246 -21.445 1.00 84.44 86 LEU A N 1
ATOM 645 C CA . LEU A 1 86 ? 16.531 -4.018 -21.924 1.00 84.44 86 LEU A CA 1
ATOM 646 C C . LEU A 1 86 ? 16.398 -4.352 -23.408 1.00 84.44 86 LEU A C 1
ATOM 648 O O . LEU A 1 86 ? 17.313 -4.037 -24.163 1.00 84.44 86 LEU A O 1
ATOM 652 N N . ALA A 1 87 ? 15.256 -4.895 -23.840 1.00 78.38 87 ALA A N 1
ATOM 653 C CA . ALA A 1 87 ? 14.993 -5.216 -25.244 1.00 78.38 87 ALA A CA 1
ATOM 654 C C . ALA A 1 87 ? 15.198 -3.996 -26.156 1.00 78.38 87 ALA A C 1
ATOM 656 O O . ALA A 1 87 ? 15.874 -4.095 -27.179 1.00 78.38 87 ALA A O 1
ATOM 657 N N . SER A 1 88 ? 14.712 -2.824 -25.729 1.00 72.19 88 SER A N 1
ATOM 658 C CA . SER A 1 88 ? 14.921 -1.563 -26.446 1.00 72.19 88 SER A CA 1
ATOM 659 C C . SER A 1 88 ? 16.392 -1.138 -26.527 1.00 72.19 88 SER A C 1
ATOM 661 O O . SER A 1 88 ? 16.744 -0.433 -27.469 1.00 72.19 88 SER A O 1
ATOM 663 N N . ARG A 1 89 ? 17.243 -1.508 -25.560 1.00 72.62 89 ARG A N 1
ATOM 664 C CA . ARG A 1 89 ? 18.678 -1.168 -25.564 1.00 72.62 89 ARG A CA 1
ATOM 665 C C . ARG A 1 89 ? 19.511 -2.090 -26.447 1.00 72.62 89 ARG A C 1
ATOM 667 O O . ARG A 1 89 ? 20.487 -1.629 -27.022 1.00 72.62 89 ARG A O 1
ATOM 674 N N . ILE A 1 90 ? 19.146 -3.368 -26.538 1.00 75.50 90 ILE A N 1
ATOM 675 C CA . ILE A 1 90 ? 19.909 -4.379 -27.291 1.00 75.50 90 ILE A CA 1
ATOM 676 C C . ILE A 1 90 ? 19.328 -4.670 -28.683 1.00 75.50 90 ILE A C 1
ATOM 678 O O . ILE A 1 90 ? 19.787 -5.584 -29.358 1.00 75.50 90 ILE A O 1
ATOM 682 N N . GLY A 1 91 ? 18.327 -3.896 -29.119 1.00 62.81 91 GLY A N 1
ATOM 683 C CA . GLY A 1 91 ? 17.758 -3.986 -30.466 1.00 62.81 91 GLY A CA 1
ATOM 684 C C . GLY A 1 91 ? 16.895 -5.226 -30.715 1.00 62.81 91 GLY A C 1
ATOM 685 O O . GLY A 1 91 ? 16.699 -5.598 -31.869 1.00 62.81 91 GLY A O 1
ATOM 686 N N . LEU A 1 92 ? 16.376 -5.873 -29.664 1.00 58.59 92 LEU A N 1
ATOM 687 C CA . LEU A 1 92 ? 15.447 -6.992 -29.834 1.00 58.59 92 LEU A CA 1
ATOM 688 C C . LEU A 1 92 ? 14.075 -6.473 -30.296 1.00 58.59 92 LEU A C 1
ATOM 690 O O . LEU A 1 92 ? 13.590 -5.473 -29.753 1.00 58.59 92 LEU A O 1
ATOM 694 N N . PRO A 1 93 ? 13.426 -7.136 -31.272 1.00 52.59 93 PRO A N 1
ATOM 695 C CA . PRO A 1 93 ? 12.118 -6.719 -31.751 1.00 52.59 93 PRO A CA 1
ATOM 696 C C . PRO A 1 93 ? 11.102 -6.778 -30.608 1.00 52.59 93 PRO A C 1
ATOM 698 O O . PRO A 1 93 ? 10.948 -7.797 -29.935 1.00 52.59 93 PRO A O 1
ATOM 701 N N . ALA A 1 94 ? 10.397 -5.668 -30.391 1.00 53.44 94 ALA A N 1
ATOM 702 C CA . ALA A 1 94 ? 9.292 -5.577 -29.447 1.00 53.44 94 ALA A CA 1
ATOM 703 C C . ALA A 1 94 ? 8.064 -6.321 -30.007 1.00 53.44 94 ALA A C 1
ATOM 705 O O . ALA A 1 94 ? 7.075 -5.702 -30.392 1.00 53.44 94 ALA A O 1
ATOM 706 N N . GLU A 1 95 ? 8.128 -7.647 -30.130 1.00 47.78 95 GLU A N 1
ATOM 707 C CA . GLU A 1 95 ? 6.991 -8.424 -30.619 1.00 47.78 95 GLU A CA 1
ATOM 708 C C . GLU A 1 95 ? 5.894 -8.587 -29.550 1.00 47.78 95 GLU A C 1
ATOM 710 O O . GLU A 1 95 ? 6.144 -9.004 -28.421 1.00 47.78 95 GLU A O 1
ATOM 715 N N . LYS A 1 96 ? 4.660 -8.275 -29.980 1.00 39.66 96 LYS A N 1
ATOM 716 C CA . LYS A 1 96 ? 3.351 -8.711 -29.453 1.00 39.66 96 LYS A CA 1
ATOM 717 C C . LYS A 1 96 ? 2.995 -8.403 -27.991 1.00 39.66 96 LYS A C 1
ATOM 719 O O . LYS A 1 96 ? 2.548 -9.280 -27.265 1.00 39.66 96 LYS A O 1
ATOM 724 N N . TRP A 1 97 ? 2.986 -7.128 -27.605 1.00 43.47 97 TRP A N 1
ATOM 725 C CA . TRP A 1 97 ? 2.258 -6.702 -26.393 1.00 43.47 97 TRP A CA 1
ATOM 726 C C . TRP A 1 97 ? 1.341 -5.513 -26.684 1.00 43.47 97 TRP A C 1
ATOM 728 O O . TRP A 1 97 ? 1.486 -4.417 -26.146 1.00 43.47 97 TRP A O 1
ATOM 738 N N . SER A 1 98 ? 0.407 -5.714 -27.612 1.00 33.91 98 SER A N 1
ATOM 739 C CA . SER A 1 98 ? -0.608 -4.731 -27.977 1.00 33.91 98 SER A CA 1
ATOM 740 C C . SER A 1 98 ? -1.876 -4.933 -27.150 1.00 33.91 98 SER A C 1
ATOM 742 O O . SER A 1 98 ? -2.740 -5.688 -27.577 1.00 33.91 98 SER A O 1
ATOM 744 N N . SER A 1 99 ? -1.982 -4.253 -26.003 1.00 34.34 99 SER A N 1
ATOM 745 C CA . SER A 1 99 ? -3.211 -3.562 -25.556 1.00 34.34 99 SER A CA 1
ATOM 746 C C . SER A 1 99 ? -3.172 -3.236 -24.058 1.00 34.34 99 SER A C 1
A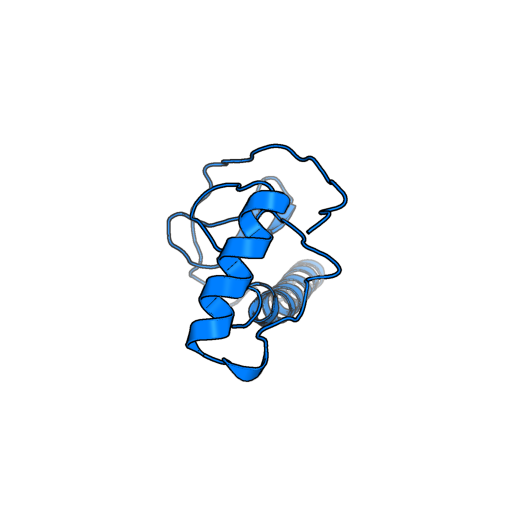TOM 748 O O . SER A 1 99 ? -3.787 -3.924 -23.252 1.00 34.34 99 SER A O 1
ATOM 750 N N . VAL A 1 100 ? -2.517 -2.140 -23.679 1.00 37.75 100 VAL A N 1
ATOM 751 C CA . VAL A 1 100 ? -3.050 -1.309 -22.586 1.00 37.75 100 VAL A CA 1
ATOM 752 C C . VAL A 1 100 ? -2.852 0.148 -22.995 1.00 37.75 100 VAL A C 1
ATOM 754 O O . VAL A 1 100 ? -1.913 0.828 -22.586 1.00 37.75 100 VAL A O 1
ATOM 757 N N . ARG A 1 101 ? -3.639 0.566 -23.990 1.00 32.78 101 ARG A N 1
ATOM 758 C CA . ARG A 1 101 ? -3.623 1.929 -24.520 1.00 32.78 101 ARG A CA 1
ATOM 759 C C . ARG A 1 101 ? -4.696 2.741 -23.794 1.00 32.78 101 ARG A C 1
ATOM 761 O O . ARG A 1 101 ? -5.865 2.399 -23.875 1.00 32.78 101 ARG A O 1
ATOM 768 N N . GLU A 1 102 ? -4.220 3.831 -23.192 1.00 32.50 102 GLU A N 1
ATOM 769 C CA . GLU A 1 102 ? -4.914 5.096 -22.901 1.00 32.50 102 GLU A CA 1
ATOM 770 C C . GLU A 1 102 ? -5.858 5.169 -21.689 1.00 32.50 102 GLU A C 1
ATOM 772 O O . GLU A 1 102 ? -7.022 4.812 -21.782 1.00 32.50 102 GLU A O 1
ATOM 777 N N . ALA A 1 103 ? -5.396 5.826 -20.611 1.00 30.16 103 ALA A N 1
ATOM 778 C CA . ALA A 1 103 ? -6.147 6.894 -19.927 1.00 30.16 103 ALA A CA 1
ATOM 779 C C . ALA A 1 103 ? -5.306 7.589 -18.833 1.00 30.16 103 ALA A C 1
ATOM 781 O O . ALA A 1 103 ? -4.853 6.954 -17.885 1.00 30.16 103 ALA A O 1
ATOM 782 N N . PHE A 1 104 ? -5.159 8.916 -18.913 1.00 29.48 104 PHE A N 1
ATOM 783 C CA . PHE A 1 104 ? -4.755 9.754 -17.776 1.00 29.48 104 PHE A CA 1
ATOM 784 C C . PHE A 1 104 ? -5.508 11.088 -17.807 1.00 29.48 104 PHE A C 1
ATOM 786 O O . PHE A 1 104 ? -5.297 11.900 -18.706 1.00 29.48 104 PHE A O 1
ATOM 793 N N . SER A 1 105 ? -6.319 11.318 -16.775 1.00 27.89 105 SER A N 1
ATOM 794 C CA . SER A 1 105 ? -6.674 12.637 -16.251 1.00 27.89 105 SER A CA 1
ATOM 795 C C . SER A 1 105 ? -6.375 12.595 -14.751 1.00 27.89 105 SER A C 1
ATOM 797 O O . SER A 1 105 ? -6.790 11.665 -14.061 1.00 27.89 105 SER A O 1
ATOM 799 N N . LEU A 1 106 ? -5.537 13.523 -14.294 1.00 33.91 106 LEU A N 1
ATOM 800 C CA . LEU A 1 106 ? -4.946 13.577 -12.958 1.00 33.91 106 LEU A CA 1
ATOM 801 C C . LEU A 1 106 ? -5.952 14.135 -11.943 1.00 33.91 106 LEU A C 1
ATOM 803 O O . LEU A 1 106 ? -6.473 15.229 -12.136 1.00 33.91 106 LEU A O 1
ATOM 807 N N . GLY A 1 107 ? -6.152 13.432 -10.828 1.00 27.42 107 GLY A N 1
ATOM 808 C CA . GLY A 1 107 ? -6.787 13.968 -9.624 1.00 27.42 107 GLY A CA 1
ATOM 809 C C . GLY A 1 107 ? -5.921 13.632 -8.416 1.00 27.42 107 GLY A C 1
ATOM 810 O O . GLY A 1 107 ? -5.853 12.472 -8.026 1.00 27.42 107 GLY A O 1
ATOM 811 N N . GLY A 1 108 ? -5.216 14.625 -7.874 1.00 28.58 108 GLY A N 1
ATOM 812 C CA . GLY A 1 108 ? -4.409 14.499 -6.659 1.00 28.58 108 GLY A CA 1
ATOM 813 C C . GLY A 1 108 ? -4.929 15.429 -5.564 1.00 28.58 108 GLY A C 1
ATOM 814 O O . GLY A 1 108 ? -5.267 16.577 -5.850 1.00 28.58 108 GLY A O 1
ATOM 815 N N . CYS A 1 109 ? -4.947 14.953 -4.318 1.00 26.67 109 CYS A N 1
ATOM 816 C CA . CYS A 1 109 ? -5.183 15.757 -3.116 1.00 26.67 109 CYS A CA 1
ATOM 817 C C . CYS A 1 109 ? -4.033 15.566 -2.109 1.00 26.67 109 CYS A C 1
ATOM 819 O O . CYS A 1 109 ? -3.313 14.574 -2.156 1.00 26.67 109 CYS A O 1
ATOM 821 N N . ARG A 1 110 ? -3.792 16.600 -1.292 1.00 28.64 110 ARG A N 1
ATOM 822 C CA . ARG A 1 110 ? -2.572 16.828 -0.494 1.00 28.64 110 ARG A CA 1
ATOM 823 C C . ARG A 1 110 ? -2.661 16.253 0.929 1.00 28.64 110 ARG A C 1
ATOM 825 O O . ARG A 1 110 ? -3.749 16.047 1.447 1.00 28.64 110 ARG A O 1
ATOM 832 N N . HIS A 1 111 ? -1.478 16.076 1.521 1.00 35.41 111 HIS A N 1
ATOM 833 C CA . HIS A 1 111 ? -1.146 15.315 2.731 1.00 35.41 111 HIS A CA 1
ATOM 834 C C . HIS A 1 111 ? -1.330 16.053 4.071 1.00 35.41 111 HIS A C 1
ATOM 836 O O . HIS A 1 111 ? -1.101 17.259 4.155 1.00 35.41 111 HIS A O 1
ATOM 842 N N . GLY A 1 112 ? -1.560 15.254 5.119 1.00 27.45 112 GLY A N 1
ATOM 843 C CA . GLY A 1 112 ? -1.215 15.491 6.525 1.00 27.45 112 GLY A CA 1
ATOM 844 C C . GLY A 1 112 ? -1.025 14.130 7.217 1.00 27.45 112 GLY A C 1
ATOM 845 O O . GLY A 1 112 ? -1.714 13.182 6.858 1.00 27.45 112 GLY A O 1
ATOM 846 N N . ALA A 1 113 ? -0.059 14.001 8.129 1.00 34.31 113 ALA A N 1
ATOM 847 C CA . ALA A 1 113 ? 0.152 12.805 8.950 1.00 34.31 113 ALA A CA 1
ATOM 848 C C . ALA A 1 113 ? -0.063 13.198 10.415 1.00 34.31 113 ALA A C 1
ATOM 850 O O . ALA A 1 113 ? 0.588 14.134 10.879 1.00 34.31 113 ALA A O 1
ATOM 851 N N . GLU A 1 114 ? -0.954 12.508 11.127 1.00 35.56 114 GLU A N 1
ATOM 852 C CA . GLU A 1 114 ? -1.233 12.772 12.541 1.00 35.56 114 GLU A CA 1
ATOM 853 C C . GLU A 1 114 ? -1.264 11.470 13.354 1.00 35.56 114 GLU A C 1
ATOM 855 O O . GLU A 1 114 ? -1.688 10.412 12.881 1.00 35.56 114 GLU A O 1
ATOM 860 N N . GLU A 1 115 ? -0.776 11.549 14.591 1.00 31.31 115 GLU A N 1
ATOM 861 C CA . GLU A 1 115 ? -0.790 10.461 15.564 1.00 31.31 115 GLU A CA 1
ATOM 862 C C . GLU A 1 115 ? -2.229 10.245 16.058 1.00 31.31 115 GLU A C 1
ATOM 864 O O . GLU A 1 115 ? -2.752 11.000 16.875 1.00 31.31 115 GLU A O 1
ATOM 869 N N . ALA A 1 116 ? -2.904 9.218 15.541 1.00 38.31 116 ALA A N 1
ATOM 870 C CA . ALA A 1 116 ? -4.267 8.901 15.953 1.00 38.31 116 ALA A CA 1
ATOM 871 C C . ALA A 1 116 ? -4.299 8.393 17.407 1.00 38.31 116 ALA A C 1
ATOM 873 O O . ALA A 1 116 ? -3.905 7.260 17.690 1.00 38.31 116 ALA A O 1
ATOM 874 N N . GLN A 1 117 ? -4.806 9.217 18.325 1.00 33.06 117 GLN A N 1
ATOM 875 C CA . GLN A 1 117 ? -5.179 8.806 19.679 1.00 33.06 117 GLN A CA 1
ATOM 876 C C . GLN A 1 117 ? -6.634 8.312 19.686 1.00 33.06 117 GLN A C 1
ATOM 878 O O . GLN A 1 117 ? -7.564 9.103 19.532 1.00 33.06 117 GLN A O 1
ATOM 883 N N . ALA A 1 118 ? -6.832 7.004 19.880 1.00 40.81 118 ALA A N 1
ATOM 884 C CA . ALA A 1 118 ? -8.123 6.382 20.195 1.00 40.81 118 ALA A CA 1
ATOM 885 C C . ALA A 1 118 ? -7.947 5.291 21.264 1.00 40.81 118 ALA A C 1
ATOM 887 O O . ALA A 1 118 ? -7.080 4.410 21.087 1.00 40.81 118 ALA A O 1
#

Organism: NCBI:txid2969620

Radius of gyration: 19.53 Å; chains: 1; bounding box: 39×28×55 Å